Protein AF-A0A2V9PBW9-F1 (afdb_monomer)

Foldseek 3Di:
DDPVQQWDWDQDVVVRDIAIDREDDDPPQEDEDCRVLVVCLVCVVVQVVFDKDKTWYWAAEPPPHTHIYIFIWIKHWPAWAWDDDPNDTFIWTKMWTHTDDDPVCVVPDDADIKIWTFGPPDDTDGAKIWGADHYSPHDIDMDGDDDDDDDDPDDDPDD

pLDDT: mean 87.33, std 7.92, range [57.59, 97.38]

Solvent-accessible surface area (backbone atoms only — not comparable to full-atom values): 9459 Å² total; per-residue (Å²): 106,41,84,88,78,26,40,31,62,49,76,40,76,94,75,73,37,81,40,74,47,77,46,88,70,54,84,97,55,51,33,46,78,74,50,46,60,60,54,45,55,73,43,38,72,51,25,74,70,70,41,72,48,80,45,37,30,60,44,39,36,72,68,97,56,70,37,69,43,76,39,48,28,42,33,38,56,72,48,79,46,75,45,86,54,96,95,40,67,58,44,22,39,33,33,37,39,37,66,62,70,56,80,80,47,57,83,80,49,71,66,71,60,32,38,38,27,29,37,52,70,80,74,70,40,78,33,35,40,37,29,50,84,62,40,53,86,41,70,74,44,76,49,76,52,75,84,67,79,94,73,75,81,88,72,82,80,79,131

Sequence (159 aa):
MDFLTGIATAHIGQDNKDVSKKINIEQGRTFAGFGFSIALSNLRKRLLGGEQVQLKAVGFSPFPTLGPQVVTVTISHGGVQRMRMGGRSPKGDQFIIHPEIPFIAKFFVDVPDTKIWLTNPAPAGFLRWEGPIVLPTDPIVRVDLLSGEKSGPAEAAGS

Secondary structure (DSSP, 8-state):
-BTTTTEEEEEETTTTEEEEEE----TTTEE-TTHHHHHHHHHHHHHHTT--EEEEEEEEESSSSSEEEEEEEEEEEEEEEE--BTTB--EEEEEEEEE---GGGGGT---PPEEEEEESSSS--EEEEEEESSSTTSPEEEEE----SSPPPPPP---

Structure (mmCIF, N/CA/C/O backbone):
data_AF-A0A2V9PBW9-F1
#
_entry.id   AF-A0A2V9PBW9-F1
#
loop_
_atom_site.group_PDB
_atom_site.id
_atom_site.type_symbol
_atom_site.label_atom_id
_atom_site.label_alt_id
_atom_site.label_comp_id
_atom_site.label_asym_id
_atom_site.label_entity_id
_atom_site.label_seq_id
_atom_site.pdbx_PDB_ins_code
_atom_site.Cartn_x
_atom_site.Cartn_y
_atom_site.Cartn_z
_atom_site.occupancy
_atom_site.B_iso_or_equiv
_atom_site.auth_seq_id
_atom_site.auth_comp_id
_atom_site.auth_asym_id
_atom_site.auth_atom_id
_atom_site.pdbx_PDB_model_num
ATOM 1 N N . MET A 1 1 ? 13.545 3.478 -2.434 1.00 85.00 1 MET A N 1
ATOM 2 C CA . MET A 1 1 ? 13.061 4.685 -3.135 1.00 85.00 1 MET A CA 1
ATOM 3 C C . MET A 1 1 ? 13.576 5.893 -2.389 1.00 85.00 1 MET A C 1
ATOM 5 O O . MET A 1 1 ? 13.328 5.988 -1.194 1.00 85.00 1 MET A O 1
ATOM 9 N N . ASP A 1 2 ? 14.271 6.782 -3.081 1.00 87.31 2 ASP A N 1
ATOM 10 C CA . ASP A 1 2 ? 14.653 8.097 -2.582 1.00 87.31 2 ASP A CA 1
ATOM 11 C C . ASP A 1 2 ? 13.700 9.147 -3.173 1.00 87.31 2 ASP A C 1
ATOM 13 O O . ASP A 1 2 ? 13.683 9.384 -4.381 1.00 87.31 2 ASP A O 1
ATOM 17 N N . PHE A 1 3 ? 12.881 9.762 -2.316 1.00 85.44 3 PHE A N 1
ATOM 18 C CA . PHE A 1 3 ? 11.880 10.753 -2.721 1.00 85.44 3 PHE A CA 1
ATOM 19 C C . PHE A 1 3 ? 12.459 12.153 -2.991 1.00 85.44 3 PHE A C 1
ATOM 21 O O . PHE A 1 3 ? 11.773 12.987 -3.585 1.00 85.44 3 PHE A O 1
ATOM 28 N N . LEU A 1 4 ? 13.703 12.424 -2.583 1.00 86.75 4 LEU A N 1
ATOM 29 C CA . LEU A 1 4 ? 14.392 13.680 -2.883 1.00 86.75 4 LEU A CA 1
ATOM 30 C C . LEU A 1 4 ? 14.947 13.648 -4.307 1.00 86.75 4 LEU A C 1
ATOM 32 O O . LEU A 1 4 ? 14.745 14.585 -5.077 1.00 86.75 4 LEU A O 1
ATOM 36 N N . THR A 1 5 ? 15.617 12.553 -4.670 1.00 88.75 5 THR A N 1
ATOM 37 C CA . THR A 1 5 ? 16.251 12.402 -5.991 1.00 88.75 5 THR A CA 1
ATOM 38 C C . THR A 1 5 ? 15.336 11.760 -7.037 1.00 88.75 5 THR A C 1
ATOM 40 O O . THR A 1 5 ? 15.576 11.904 -8.241 1.00 88.75 5 THR A O 1
ATOM 43 N N . GLY A 1 6 ? 14.284 11.061 -6.600 1.00 89.44 6 GLY A N 1
ATOM 44 C CA . GLY A 1 6 ? 13.391 10.280 -7.456 1.00 89.44 6 GLY A CA 1
ATOM 45 C C . GLY A 1 6 ? 13.988 8.944 -7.906 1.00 89.44 6 GLY A C 1
ATOM 46 O O . GLY A 1 6 ? 13.489 8.348 -8.860 1.00 89.44 6 GLY A O 1
ATOM 47 N N . ILE A 1 7 ? 15.075 8.482 -7.281 1.00 92.00 7 ILE A N 1
ATOM 48 C CA . ILE A 1 7 ? 15.750 7.237 -7.657 1.00 92.00 7 ILE A CA 1
ATOM 49 C C . ILE A 1 7 ? 15.106 6.057 -6.924 1.00 92.00 7 ILE A C 1
ATOM 51 O O . ILE A 1 7 ? 15.081 5.981 -5.692 1.00 92.00 7 ILE A O 1
ATOM 55 N N . ALA A 1 8 ? 14.596 5.104 -7.698 1.00 91.00 8 ALA A N 1
ATOM 56 C CA . ALA A 1 8 ? 14.089 3.837 -7.200 1.00 91.00 8 ALA A CA 1
ATOM 57 C C . ALA A 1 8 ? 15.054 2.711 -7.575 1.00 91.00 8 ALA A C 1
ATOM 59 O O . ALA A 1 8 ? 15.403 2.553 -8.745 1.00 91.00 8 ALA A O 1
ATOM 60 N N . THR A 1 9 ? 15.429 1.919 -6.572 1.00 90.12 9 THR A N 1
ATOM 61 C CA . THR A 1 9 ? 16.336 0.779 -6.710 1.00 90.12 9 THR A CA 1
ATOM 62 C C . THR A 1 9 ? 15.690 -0.460 -6.112 1.00 90.12 9 THR A C 1
ATOM 64 O O . THR A 1 9 ? 15.047 -0.358 -5.063 1.00 90.12 9 THR A O 1
ATOM 67 N N . ALA A 1 10 ? 15.868 -1.608 -6.759 1.00 89.12 10 ALA A N 1
ATOM 68 C CA . ALA A 1 10 ? 15.545 -2.914 -6.201 1.00 89.12 10 ALA A CA 1
ATOM 69 C C . ALA A 1 10 ? 16.524 -3.978 -6.698 1.00 89.12 10 ALA A C 1
ATOM 71 O O . ALA A 1 10 ? 17.036 -3.881 -7.813 1.00 89.12 10 ALA A O 1
ATOM 72 N N . HIS A 1 11 ? 16.726 -5.000 -5.870 1.00 87.75 11 HIS A N 1
ATOM 73 C CA . HIS A 1 11 ? 17.398 -6.232 -6.252 1.00 87.75 11 HIS A CA 1
ATOM 74 C C . HIS A 1 11 ? 16.340 -7.279 -6.606 1.00 87.75 11 HIS A C 1
ATOM 76 O O . HIS A 1 11 ? 15.475 -7.594 -5.786 1.00 87.75 11 HIS A O 1
ATOM 82 N N . ILE A 1 12 ? 16.388 -7.798 -7.828 1.00 83.94 12 ILE A N 1
ATOM 83 C CA . ILE A 1 12 ? 15.464 -8.814 -8.327 1.00 83.94 12 ILE A CA 1
ATOM 84 C C . ILE A 1 12 ? 16.117 -10.177 -8.142 1.00 83.94 12 ILE A C 1
ATOM 86 O O . ILE A 1 12 ? 16.987 -10.564 -8.921 1.00 83.94 12 ILE A O 1
ATOM 90 N N . GLY A 1 13 ? 15.693 -10.900 -7.103 1.00 77.00 13 GLY A N 1
ATOM 91 C CA . GLY A 1 13 ? 16.326 -12.159 -6.705 1.00 77.00 13 GLY A CA 1
ATOM 92 C C . GLY A 1 13 ? 16.250 -13.263 -7.764 1.00 77.00 13 GLY A C 1
ATOM 93 O O . GLY A 1 13 ? 17.209 -14.010 -7.915 1.00 77.00 13 GLY A O 1
ATOM 94 N N . GLN A 1 14 ? 15.155 -13.345 -8.533 1.00 74.25 14 GLN A N 1
ATOM 95 C CA . GLN A 1 14 ? 14.995 -14.361 -9.589 1.00 74.25 14 GLN A CA 1
ATOM 96 C C . GLN A 1 14 ? 16.047 -14.235 -10.701 1.00 74.25 14 GLN A C 1
ATOM 98 O O . GLN A 1 14 ? 16.568 -15.246 -11.160 1.00 74.25 14 GLN A O 1
ATOM 103 N N . ASP A 1 15 ? 16.393 -13.001 -11.074 1.00 76.75 15 ASP A N 1
ATOM 104 C CA . ASP A 1 15 ? 17.350 -12.706 -12.147 1.00 76.75 15 ASP A CA 1
ATOM 105 C C . ASP A 1 15 ? 18.745 -12.347 -11.610 1.00 76.75 15 ASP A C 1
ATOM 107 O O . ASP A 1 15 ? 19.647 -12.040 -12.390 1.00 76.75 15 ASP A O 1
ATOM 111 N N . ASN A 1 16 ? 18.911 -12.332 -10.280 1.00 84.25 16 ASN A N 1
ATOM 112 C CA . ASN A 1 16 ? 20.079 -11.804 -9.573 1.00 84.25 16 ASN A CA 1
ATOM 113 C C . ASN A 1 16 ? 20.540 -10.448 -10.143 1.00 84.25 16 ASN A C 1
ATOM 115 O O . ASN A 1 16 ? 21.706 -10.252 -10.497 1.00 84.25 16 ASN A O 1
ATOM 119 N N . LYS A 1 17 ? 19.588 -9.523 -10.306 1.00 85.19 17 LYS A N 1
ATOM 120 C CA . LYS A 1 17 ? 19.790 -8.273 -11.044 1.00 85.19 17 LYS A CA 1
ATOM 121 C C . LYS A 1 17 ? 19.385 -7.062 -10.226 1.00 85.19 17 LYS A C 1
ATOM 123 O O . LYS A 1 17 ? 18.259 -6.980 -9.743 1.00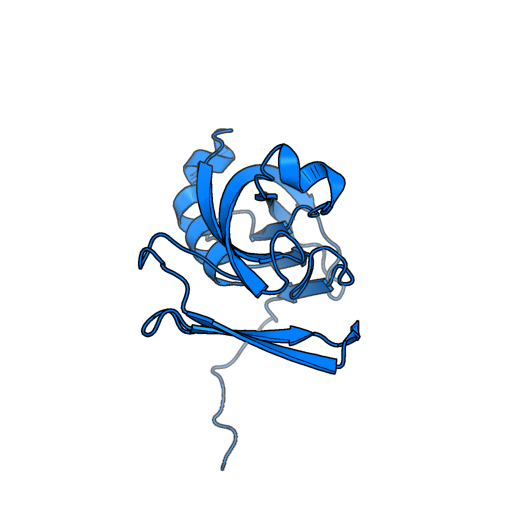 85.19 17 LYS A O 1
ATOM 128 N N . ASP A 1 18 ? 20.257 -6.063 -10.198 1.00 89.38 18 ASP A N 1
ATOM 129 C CA . ASP A 1 18 ? 19.920 -4.748 -9.671 1.00 89.38 18 ASP A CA 1
ATOM 130 C C . ASP A 1 18 ? 19.279 -3.883 -10.754 1.00 89.38 18 ASP A C 1
ATOM 132 O O . ASP A 1 18 ? 19.798 -3.714 -11.862 1.00 89.38 18 ASP A O 1
ATOM 136 N N . VAL A 1 19 ? 18.130 -3.307 -10.422 1.00 89.69 19 VAL A N 1
ATOM 137 C CA . VAL A 1 19 ? 17.455 -2.303 -11.239 1.00 89.69 19 VAL A CA 1
ATOM 138 C C . VAL A 1 19 ? 17.481 -0.980 -10.495 1.00 89.69 19 VAL A C 1
ATOM 140 O O . VAL A 1 19 ? 17.051 -0.896 -9.349 1.00 89.69 19 VAL A O 1
ATOM 143 N N . SER A 1 20 ? 17.978 0.067 -11.150 1.00 91.94 20 SER A N 1
ATOM 144 C CA . SER A 1 20 ? 17.983 1.434 -10.631 1.00 91.94 20 SER A CA 1
ATOM 145 C C . SER A 1 20 ? 17.516 2.380 -11.724 1.00 91.94 20 SER A C 1
ATOM 147 O O . SER A 1 20 ? 18.010 2.330 -12.853 1.00 91.94 20 SER A O 1
ATOM 149 N N . LYS A 1 21 ? 16.524 3.215 -11.419 1.00 92.38 21 LYS A N 1
ATOM 150 C CA . LYS A 1 21 ? 15.967 4.160 -12.388 1.00 92.38 21 LYS A CA 1
ATOM 151 C C . LYS A 1 21 ? 15.419 5.391 -11.684 1.00 92.38 21 LYS A C 1
ATOM 153 O O . LYS A 1 21 ? 14.761 5.300 -10.647 1.00 92.38 21 LYS A O 1
ATOM 158 N N . LYS A 1 22 ? 15.656 6.551 -12.295 1.00 91.94 22 LYS A N 1
ATOM 159 C CA . LYS A 1 22 ? 15.000 7.799 -11.915 1.00 91.94 22 LYS A CA 1
ATOM 160 C C . LYS A 1 22 ? 13.574 7.807 -12.460 1.00 91.94 22 LYS A C 1
ATOM 162 O O . LYS A 1 22 ? 13.368 7.641 -13.663 1.00 91.94 22 LYS A O 1
ATOM 167 N N . ILE A 1 23 ? 12.605 8.009 -11.581 1.00 90.94 23 ILE A N 1
ATOM 168 C CA . ILE A 1 23 ? 11.186 8.114 -11.916 1.00 90.94 23 ILE A CA 1
ATOM 169 C C . ILE A 1 23 ? 10.673 9.506 -11.554 1.00 90.94 23 ILE A C 1
ATOM 171 O O . ILE A 1 23 ? 11.128 10.120 -10.590 1.00 90.94 23 ILE A O 1
ATOM 175 N N . ASN A 1 24 ? 9.738 10.024 -12.350 1.00 89.62 24 ASN A N 1
ATOM 176 C CA . ASN A 1 24 ? 9.105 11.300 -12.049 1.00 89.62 24 ASN A CA 1
ATOM 177 C C . ASN A 1 24 ? 8.056 11.090 -10.956 1.00 89.62 24 ASN A C 1
ATOM 179 O O . ASN A 1 24 ? 7.108 10.337 -11.167 1.00 89.62 24 ASN A O 1
ATOM 183 N N . ILE A 1 25 ? 8.234 11.738 -9.809 1.00 90.81 25 ILE A N 1
ATOM 184 C CA . ILE A 1 25 ? 7.323 11.633 -8.670 1.00 90.81 25 ILE A CA 1
ATOM 185 C C . ILE A 1 25 ? 6.770 13.002 -8.310 1.00 90.81 25 ILE A C 1
ATOM 187 O O . ILE A 1 25 ? 7.475 14.008 -8.344 1.00 90.81 25 ILE A O 1
ATOM 191 N N . GLU A 1 26 ? 5.515 13.023 -7.886 1.00 88.75 26 GLU A N 1
ATOM 192 C CA . GLU A 1 26 ? 4.935 14.188 -7.232 1.00 88.75 26 GLU A CA 1
ATOM 193 C C . GLU A 1 26 ? 5.159 14.062 -5.722 1.00 88.75 26 GLU A C 1
ATOM 195 O O . GLU A 1 26 ? 4.586 13.178 -5.069 1.00 88.75 26 GLU A O 1
ATOM 200 N N . GLN A 1 27 ? 6.011 14.924 -5.163 1.00 83.12 27 GLN A N 1
ATOM 201 C CA . GLN A 1 27 ? 6.292 14.943 -3.727 1.00 83.12 27 GLN A CA 1
ATOM 202 C C . GLN A 1 27 ? 5.008 15.205 -2.926 1.00 83.12 27 GLN A C 1
ATOM 204 O O . GLN A 1 27 ? 4.180 16.037 -3.290 1.00 83.12 27 GLN A O 1
ATOM 209 N N . GLY A 1 28 ? 4.814 14.442 -1.849 1.00 83.50 28 GLY A N 1
ATOM 210 C CA . GLY A 1 28 ? 3.601 14.500 -1.022 1.00 83.50 28 GLY A CA 1
ATOM 211 C C . GLY A 1 28 ? 2.349 13.868 -1.649 1.00 83.50 28 GLY A C 1
ATOM 212 O O . GLY A 1 28 ? 1.317 13.802 -0.986 1.00 83.50 28 GLY A O 1
ATOM 213 N N . ARG A 1 29 ? 2.421 13.387 -2.899 1.00 86.62 29 ARG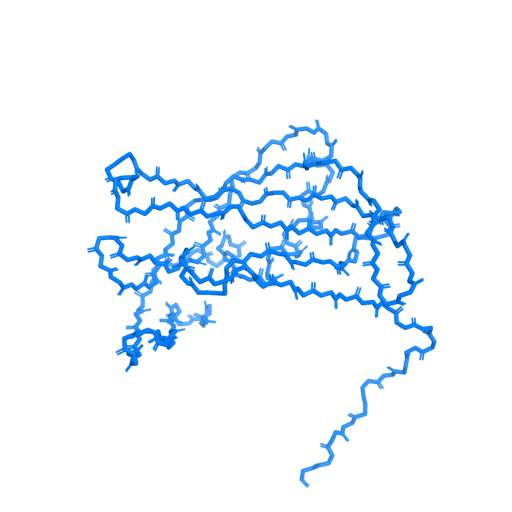 A N 1
ATOM 214 C CA . ARG A 1 29 ? 1.297 12.745 -3.612 1.00 86.62 29 ARG A CA 1
ATOM 215 C C . ARG A 1 29 ? 1.604 11.340 -4.126 1.00 86.62 29 ARG A C 1
ATOM 217 O O . ARG A 1 29 ? 0.683 10.621 -4.509 1.00 86.62 29 ARG A O 1
ATOM 224 N N . THR A 1 30 ? 2.877 10.949 -4.116 1.00 90.50 30 THR A N 1
ATOM 225 C CA . THR A 1 30 ? 3.344 9.613 -4.498 1.00 90.50 30 THR A CA 1
ATOM 226 C C . THR A 1 30 ? 3.808 8.858 -3.259 1.00 90.50 30 THR A C 1
ATOM 228 O O . THR A 1 30 ? 4.632 9.367 -2.501 1.00 90.50 30 THR A O 1
ATOM 231 N N . PHE A 1 31 ? 3.305 7.642 -3.062 1.00 89.69 31 PHE A N 1
ATOM 232 C CA . PHE A 1 31 ? 3.549 6.838 -1.864 1.00 89.69 31 PHE A CA 1
ATOM 233 C C . PHE A 1 31 ? 4.242 5.513 -2.205 1.00 89.69 31 PHE A C 1
ATOM 235 O O . PHE A 1 31 ? 4.146 5.010 -3.322 1.00 89.69 31 PHE A O 1
ATOM 242 N N . ALA A 1 32 ? 4.952 4.932 -1.239 1.00 86.38 32 ALA A N 1
ATOM 243 C CA . ALA A 1 32 ? 5.557 3.607 -1.361 1.00 86.38 32 ALA A CA 1
ATOM 244 C C . ALA A 1 32 ? 5.551 2.900 -0.001 1.00 86.38 32 ALA A C 1
ATOM 246 O O . ALA A 1 32 ? 5.761 3.550 1.028 1.00 86.38 32 ALA A O 1
ATOM 247 N N . GLY A 1 33 ? 5.331 1.580 0.002 1.00 79.88 33 GLY A N 1
ATOM 248 C CA . GLY A 1 33 ? 5.391 0.737 1.202 1.00 79.88 33 GLY A CA 1
ATOM 249 C C . GLY A 1 33 ? 4.625 1.320 2.397 1.00 79.88 33 GLY A C 1
ATOM 250 O O . GLY A 1 33 ? 3.453 1.683 2.285 1.00 79.88 33 GLY A O 1
ATOM 251 N N . PHE A 1 34 ? 5.313 1.470 3.535 1.00 73.81 34 PHE A N 1
ATOM 252 C CA . PHE A 1 34 ? 4.743 2.008 4.778 1.00 73.81 34 PHE A CA 1
ATOM 253 C C . PHE A 1 34 ? 4.173 3.434 4.652 1.00 73.81 34 PHE A C 1
ATOM 255 O O . PHE A 1 34 ? 3.316 3.816 5.450 1.00 73.81 34 PHE A O 1
ATOM 262 N N . GLY A 1 35 ? 4.568 4.222 3.645 1.00 81.69 35 GLY A N 1
ATOM 263 C CA . GLY A 1 35 ? 4.006 5.558 3.408 1.00 81.69 35 GLY A CA 1
ATOM 264 C C . GLY A 1 35 ? 2.484 5.553 3.199 1.00 81.69 35 GLY A C 1
ATOM 265 O O . GLY A 1 35 ? 1.812 6.523 3.553 1.00 81.69 35 GLY A O 1
ATOM 266 N N . PHE A 1 36 ? 1.917 4.439 2.718 1.00 86.00 36 PHE A N 1
ATOM 267 C CA . PHE A 1 36 ? 0.467 4.273 2.611 1.00 86.00 36 PHE A CA 1
ATOM 268 C C . PHE A 1 36 ? -0.239 4.280 3.968 1.00 86.00 36 PHE A C 1
ATOM 270 O O . PHE A 1 36 ? -1.332 4.826 4.063 1.00 86.00 36 PHE A O 1
ATOM 277 N N . SER A 1 37 ? 0.378 3.761 5.033 1.00 83.69 37 SER A N 1
ATOM 278 C CA . SER A 1 37 ? -0.208 3.768 6.384 1.00 83.69 37 SER A CA 1
ATOM 279 C C . SER A 1 37 ? -0.556 5.188 6.839 1.00 83.69 37 SER A C 1
ATOM 281 O O . SER A 1 37 ? -1.615 5.420 7.418 1.00 83.69 37 SER A O 1
ATOM 283 N N . ILE A 1 38 ? 0.317 6.153 6.532 1.00 85.31 38 ILE A N 1
ATOM 284 C CA . ILE A 1 38 ? 0.129 7.565 6.885 1.00 85.31 38 ILE A CA 1
ATOM 285 C C . ILE A 1 38 ? -0.977 8.196 6.033 1.00 85.31 38 ILE A C 1
ATOM 287 O O . ILE A 1 38 ? -1.858 8.872 6.567 1.00 85.31 38 ILE A O 1
ATOM 291 N N . ALA A 1 39 ? -0.978 7.937 4.720 1.00 90.44 39 ALA A N 1
ATOM 292 C CA . ALA A 1 39 ? -2.030 8.415 3.822 1.00 90.44 39 ALA A CA 1
ATOM 293 C C . ALA A 1 39 ? -3.414 7.890 4.242 1.00 90.44 39 ALA A C 1
ATOM 295 O O . ALA A 1 39 ? -4.376 8.654 4.319 1.00 90.44 39 ALA A O 1
ATOM 296 N N . LEU A 1 40 ? -3.500 6.603 4.586 1.00 92.50 40 LEU A N 1
ATOM 297 C CA . LEU A 1 40 ? -4.728 5.956 5.037 1.00 92.50 40 LEU A CA 1
ATOM 298 C C . LEU A 1 40 ? -5.259 6.557 6.338 1.00 92.50 40 LE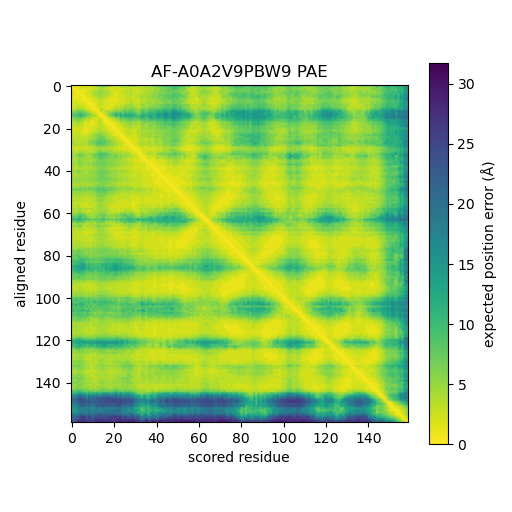U A C 1
ATOM 300 O O . LEU A 1 40 ? -6.461 6.787 6.436 1.00 92.50 40 LEU A O 1
ATOM 304 N N . SER A 1 41 ? -4.398 6.877 7.308 1.00 88.44 41 SER A N 1
ATOM 305 C CA . SER A 1 41 ? -4.819 7.546 8.547 1.00 88.44 41 SER A CA 1
ATOM 306 C C . SER A 1 41 ? -5.533 8.876 8.280 1.00 88.44 41 SER A C 1
ATOM 308 O O . SER A 1 41 ? -6.551 9.155 8.913 1.00 88.44 41 SER A O 1
ATOM 310 N N . ASN A 1 42 ? -5.065 9.652 7.296 1.00 90.38 42 ASN A N 1
ATOM 311 C CA . ASN A 1 42 ? -5.686 10.921 6.900 1.00 90.38 42 ASN A CA 1
ATOM 312 C C . ASN A 1 42 ? -6.957 10.726 6.057 1.00 90.38 42 ASN A C 1
ATOM 314 O O . ASN A 1 42 ? -7.923 11.476 6.196 1.00 90.38 42 ASN A O 1
ATOM 318 N N . LEU A 1 43 ? -6.982 9.709 5.192 1.00 92.81 43 LEU A N 1
ATOM 319 C CA . LEU A 1 43 ? -8.123 9.397 4.325 1.00 92.81 43 LEU A CA 1
ATOM 320 C C . LEU A 1 43 ? -9.214 8.577 5.027 1.00 92.81 43 LEU A C 1
ATOM 322 O O . LEU A 1 43 ? -10.311 8.429 4.489 1.00 92.81 43 LEU A O 1
ATOM 326 N N . ARG A 1 44 ? -8.949 8.078 6.240 1.00 92.69 44 ARG A N 1
ATOM 327 C CA . ARG A 1 44 ? -9.798 7.122 6.962 1.00 92.69 44 ARG A CA 1
ATOM 328 C C . ARG A 1 44 ? -11.261 7.535 7.002 1.00 92.69 44 ARG A C 1
ATOM 330 O O . ARG A 1 44 ? -12.113 6.722 6.683 1.00 92.69 44 ARG A O 1
ATOM 337 N N . LYS A 1 45 ? -11.574 8.788 7.349 1.00 93.75 45 LYS A N 1
ATOM 338 C CA . LYS A 1 45 ? -12.972 9.251 7.445 1.00 93.75 45 LYS A CA 1
ATOM 339 C C . LYS A 1 45 ? -13.735 9.082 6.124 1.00 93.75 45 LYS A C 1
ATOM 341 O O . LYS A 1 45 ? -14.882 8.656 6.145 1.00 93.75 45 LYS A O 1
ATOM 346 N N . ARG A 1 46 ? -13.089 9.402 4.999 1.00 95.12 46 ARG A N 1
ATOM 347 C CA . ARG A 1 46 ? -13.653 9.277 3.646 1.00 95.12 46 ARG A CA 1
ATOM 348 C C . ARG A 1 46 ? -13.835 7.812 3.258 1.00 95.12 46 ARG A C 1
ATOM 350 O O . ARG A 1 46 ? -14.932 7.404 2.897 1.00 95.12 46 ARG A O 1
ATOM 357 N N . LEU A 1 47 ? -12.783 7.014 3.443 1.00 95.88 47 LEU A N 1
ATOM 358 C CA . LEU A 1 47 ? -12.779 5.585 3.117 1.00 95.88 47 LEU A CA 1
ATOM 359 C C . LEU A 1 47 ? -13.812 4.798 3.943 1.00 95.88 47 LEU A C 1
ATOM 361 O O . LEU A 1 47 ? -14.523 3.962 3.399 1.00 95.88 47 LEU A O 1
ATOM 365 N N . LEU A 1 48 ? -13.955 5.104 5.239 1.00 94.50 48 LEU A N 1
ATOM 366 C CA . LEU A 1 48 ? -14.996 4.520 6.098 1.00 94.50 48 LEU A CA 1
ATOM 367 C C . LEU A 1 48 ? -16.414 4.946 5.692 1.00 94.50 48 LEU A C 1
ATOM 369 O O . LEU A 1 48 ? -17.371 4.239 5.988 1.00 94.50 48 LEU A O 1
ATOM 373 N N . GLY A 1 49 ? -16.553 6.092 5.020 1.00 94.38 49 GLY A N 1
ATOM 374 C CA . GLY A 1 49 ? -17.802 6.534 4.402 1.00 94.38 49 GLY A CA 1
ATOM 375 C C . GLY A 1 49 ? -18.130 5.819 3.087 1.00 94.38 49 GLY A C 1
ATOM 376 O O . GLY A 1 49 ? -19.132 6.155 2.464 1.00 94.38 49 GLY A O 1
ATOM 377 N N . GLY A 1 50 ? -17.301 4.860 2.656 1.00 94.19 50 GLY A N 1
ATOM 378 C CA . GLY A 1 50 ? -17.470 4.106 1.412 1.00 94.19 50 GLY A CA 1
ATOM 379 C C . GLY A 1 50 ? -16.839 4.765 0.185 1.00 94.19 50 GLY A C 1
ATOM 380 O O . GLY A 1 50 ? -16.962 4.237 -0.919 1.00 94.19 50 GLY A O 1
ATOM 381 N N . GLU A 1 51 ? -16.157 5.901 0.350 1.00 96.44 51 GLU A N 1
ATOM 382 C CA . GLU A 1 51 ? -15.461 6.548 -0.757 1.00 96.44 51 GLU A CA 1
ATOM 383 C C . GLU A 1 51 ? -14.273 5.698 -1.228 1.00 96.44 51 GLU A C 1
ATOM 385 O O . GLU A 1 51 ? -13.549 5.117 -0.417 1.00 96.44 51 GLU A O 1
ATOM 390 N N . GLN A 1 52 ? -14.045 5.670 -2.541 1.00 96.56 52 GLN A N 1
ATOM 391 C CA . GLN A 1 52 ? -12.817 5.147 -3.129 1.00 96.56 52 GLN A CA 1
ATOM 392 C C . GLN A 1 52 ? -11.908 6.309 -3.520 1.00 96.56 52 GLN A C 1
ATOM 394 O O . GLN A 1 52 ? -12.359 7.280 -4.126 1.00 96.56 52 GLN A O 1
ATOM 399 N N . VAL A 1 53 ? -10.627 6.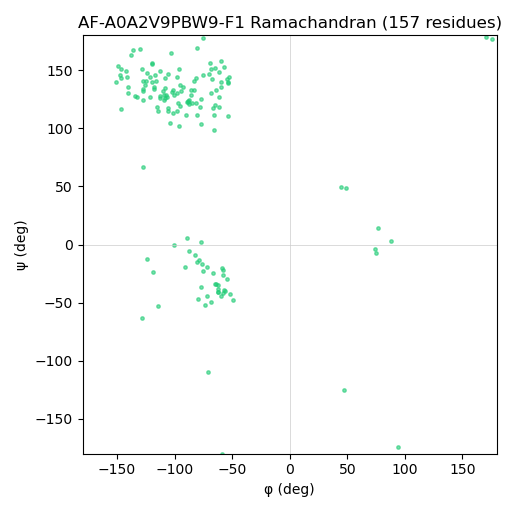222 -3.167 1.00 95.69 53 VAL A N 1
ATOM 400 C CA . VAL A 1 53 ? -9.667 7.310 -3.389 1.00 95.69 53 VAL A CA 1
ATOM 401 C C . VAL A 1 53 ? -8.519 6.821 -4.254 1.00 95.69 53 VAL A C 1
ATOM 403 O O . VAL A 1 53 ? -7.859 5.842 -3.917 1.00 95.69 53 VAL A O 1
ATOM 406 N N . GLN A 1 54 ? -8.243 7.535 -5.342 1.00 95.69 54 GLN A N 1
ATOM 407 C CA . GLN A 1 54 ? -7.081 7.278 -6.186 1.00 95.69 54 GLN A CA 1
ATOM 408 C C . GLN A 1 54 ? -5.843 7.995 -5.649 1.00 95.69 54 GLN A C 1
ATOM 410 O O . GLN A 1 54 ? -5.894 9.189 -5.354 1.00 95.69 54 GLN A O 1
ATOM 415 N N . LEU A 1 55 ? -4.720 7.282 -5.570 1.00 94.06 55 LEU A N 1
ATOM 416 C CA . LEU A 1 55 ? -3.401 7.825 -5.236 1.00 94.06 55 LEU A CA 1
ATOM 417 C C . LEU A 1 55 ? -2.352 7.378 -6.260 1.00 94.06 55 LEU A C 1
ATOM 419 O O . LEU A 1 55 ? -2.581 6.470 -7.061 1.00 94.06 55 LEU A O 1
ATOM 423 N N . LYS A 1 56 ? -1.171 8.002 -6.213 1.00 93.75 56 LYS A N 1
ATOM 424 C CA . LYS A 1 56 ? 0.008 7.540 -6.951 1.00 93.75 56 LYS A CA 1
ATOM 425 C C . LYS A 1 56 ? 0.892 6.679 -6.056 1.00 93.75 56 LYS A C 1
ATOM 427 O O . LYS A 1 56 ? 1.148 7.023 -4.902 1.00 93.75 56 LYS A O 1
ATOM 432 N N . ALA A 1 57 ? 1.381 5.579 -6.609 1.00 91.69 57 ALA A N 1
ATOM 433 C CA . ALA A 1 57 ? 2.251 4.627 -5.939 1.00 91.69 57 ALA A CA 1
ATOM 434 C C . ALA A 1 57 ? 3.546 4.436 -6.726 1.00 91.69 57 ALA A C 1
ATOM 436 O O . ALA A 1 57 ? 3.523 4.455 -7.954 1.00 91.69 57 ALA A O 1
ATOM 437 N N . VAL A 1 58 ? 4.656 4.184 -6.036 1.00 90.06 58 VAL A N 1
ATOM 438 C CA . VAL A 1 58 ? 5.837 3.576 -6.660 1.00 90.06 58 VAL A CA 1
ATOM 439 C C . VAL A 1 58 ? 5.693 2.061 -6.573 1.00 90.06 58 VAL A C 1
ATOM 441 O O . VAL A 1 58 ? 5.561 1.522 -5.476 1.00 90.06 58 VAL A O 1
ATOM 444 N N . GLY A 1 59 ? 5.745 1.385 -7.716 1.00 87.88 59 GLY A N 1
ATOM 445 C CA . GLY A 1 59 ? 5.774 -0.075 -7.811 1.00 87.88 59 GLY A CA 1
ATOM 446 C C . GLY A 1 59 ? 6.811 -0.538 -8.827 1.00 87.88 59 GLY A C 1
ATOM 447 O O . GLY A 1 59 ? 7.316 0.265 -9.613 1.00 87.88 59 GLY A O 1
ATOM 448 N N . PHE A 1 60 ? 7.128 -1.829 -8.823 1.00 86.12 60 PHE A N 1
ATOM 449 C CA . PHE A 1 60 ? 7.948 -2.448 -9.860 1.00 86.12 60 PHE A CA 1
ATOM 450 C C . PHE A 1 60 ? 7.069 -3.331 -10.736 1.00 86.12 60 PHE A C 1
ATOM 452 O O . PHE A 1 60 ? 6.122 -3.951 -10.261 1.00 86.12 60 PHE A O 1
ATOM 459 N N . SER A 1 61 ? 7.359 -3.361 -12.032 1.00 83.12 61 SER A N 1
ATOM 460 C CA . SER A 1 61 ? 6.605 -4.160 -12.997 1.00 83.12 61 SER A CA 1
ATOM 461 C C . SER A 1 61 ? 7.547 -4.774 -14.020 1.00 83.12 61 SER A C 1
ATOM 463 O O . SER A 1 61 ? 8.503 -4.102 -14.413 1.00 83.12 61 SER A O 1
ATOM 465 N N . PRO A 1 62 ? 7.280 -6.008 -14.486 1.00 79.62 62 PRO A N 1
ATOM 466 C CA . PRO A 1 62 ? 8.006 -6.609 -15.601 1.00 79.62 62 PRO A CA 1
ATOM 467 C C . PRO A 1 62 ? 7.655 -5.961 -16.954 1.00 79.62 62 PRO A C 1
ATOM 469 O O . PRO A 1 62 ? 8.426 -6.073 -17.903 1.00 79.62 62 PRO A O 1
ATOM 472 N N . PHE A 1 63 ? 6.522 -5.254 -17.046 1.00 80.56 63 PHE A N 1
ATOM 473 C CA . PHE A 1 63 ? 6.024 -4.621 -18.270 1.00 80.56 63 PHE A CA 1
ATOM 474 C C . PHE A 1 63 ? 5.975 -3.085 -18.148 1.00 80.56 63 PHE A C 1
ATOM 476 O O . PHE A 1 63 ? 5.544 -2.590 -17.102 1.00 80.56 63 PHE A O 1
ATOM 483 N N . PRO A 1 64 ? 6.326 -2.314 -19.201 1.00 74.25 64 PRO A N 1
ATOM 484 C CA . PRO A 1 64 ? 6.901 -2.760 -20.482 1.00 74.25 64 PRO A CA 1
ATOM 485 C C . PRO A 1 64 ? 8.390 -3.126 -20.385 1.00 74.25 64 PRO A C 1
ATOM 487 O O . PRO A 1 64 ? 8.922 -3.800 -21.258 1.00 74.25 64 PRO A O 1
ATOM 490 N N . THR A 1 65 ? 9.062 -2.695 -19.319 1.00 81.00 65 THR A N 1
ATOM 491 C CA . THR A 1 65 ? 10.445 -3.059 -18.993 1.00 81.00 65 THR A CA 1
ATOM 492 C C . THR A 1 65 ? 10.546 -3.274 -17.496 1.00 81.00 65 THR A C 1
ATOM 494 O O . THR A 1 65 ? 10.070 -2.412 -16.753 1.00 81.00 65 THR A O 1
ATOM 497 N N . LEU A 1 66 ? 11.224 -4.344 -17.071 1.00 85.38 66 LEU A N 1
ATOM 498 C CA . LEU A 1 66 ? 11.474 -4.625 -15.660 1.00 85.38 66 LEU A CA 1
ATOM 499 C C . LEU A 1 66 ? 12.128 -3.428 -14.964 1.00 85.38 66 LEU A C 1
ATOM 501 O O . LEU A 1 66 ? 13.284 -3.090 -15.229 1.00 85.38 66 LEU A O 1
ATOM 505 N N . GLY A 1 67 ? 11.383 -2.783 -14.073 1.00 87.56 67 GLY A N 1
ATOM 506 C CA . GLY A 1 67 ? 11.882 -1.634 -13.337 1.00 87.56 67 GLY A CA 1
ATOM 507 C C . GLY A 1 67 ? 10.807 -0.896 -12.547 1.00 87.56 67 GLY A C 1
ATOM 508 O O . GLY A 1 67 ? 9.629 -1.263 -12.582 1.00 87.56 67 GLY A O 1
ATOM 509 N N . PRO A 1 68 ? 11.217 0.153 -11.818 1.00 88.94 68 PRO A N 1
ATOM 510 C CA . PRO A 1 68 ? 10.302 0.962 -11.041 1.00 88.94 68 PRO A CA 1
ATOM 511 C C . PRO A 1 68 ? 9.490 1.885 -11.945 1.00 88.94 68 PRO A C 1
ATOM 513 O O . PRO A 1 68 ? 9.982 2.431 -12.941 1.00 88.94 68 PRO A O 1
ATOM 516 N N . GLN A 1 69 ? 8.248 2.103 -11.544 1.00 88.81 69 GLN A N 1
ATOM 517 C CA . GLN A 1 69 ? 7.299 2.969 -12.218 1.00 88.81 69 GLN A CA 1
ATOM 518 C C . GLN A 1 69 ? 6.336 3.601 -11.218 1.00 88.81 69 GLN A C 1
ATOM 520 O O . GLN A 1 69 ? 6.057 3.049 -10.152 1.00 88.81 69 GLN A O 1
ATOM 525 N N . VAL A 1 70 ? 5.815 4.771 -11.585 1.00 90.62 70 VAL A N 1
ATOM 526 C CA . VAL A 1 70 ? 4.689 5.373 -10.874 1.00 90.62 70 VAL A CA 1
ATOM 527 C C . VAL A 1 70 ? 3.401 4.830 -11.472 1.00 90.62 70 VAL A C 1
ATOM 529 O O . VAL A 1 70 ? 3.176 4.951 -12.675 1.00 90.62 70 VAL A O 1
ATOM 532 N N . VAL A 1 71 ? 2.557 4.249 -10.629 1.00 89.38 71 VAL A N 1
ATOM 533 C CA . VAL A 1 71 ? 1.253 3.696 -11.005 1.00 89.38 71 VAL A CA 1
ATOM 534 C C . VAL A 1 71 ? 0.142 4.406 -10.245 1.0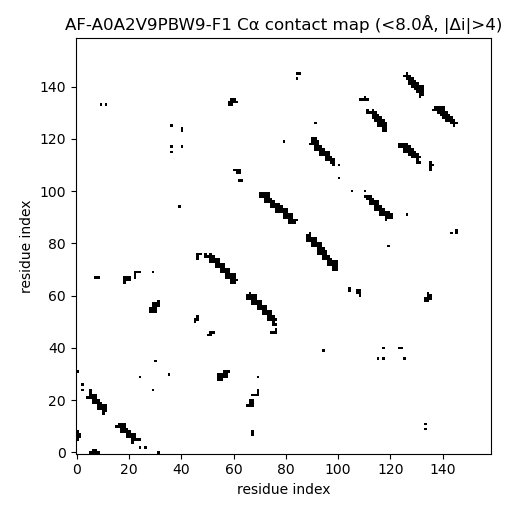0 89.38 71 VAL A C 1
ATOM 536 O O . VAL A 1 71 ? 0.371 4.983 -9.180 1.00 89.38 71 VAL A O 1
ATOM 539 N N . THR A 1 72 ? -1.068 4.387 -10.794 1.00 93.00 72 THR A N 1
ATOM 540 C CA . THR A 1 72 ? -2.257 4.768 -10.029 1.00 93.00 72 THR A CA 1
ATOM 541 C C . THR A 1 72 ? -2.723 3.561 -9.223 1.00 93.00 72 THR A C 1
ATOM 543 O O . THR A 1 72 ? -2.692 2.432 -9.709 1.00 93.00 72 THR A O 1
ATOM 546 N N . VAL A 1 73 ? -3.152 3.801 -7.991 1.00 94.31 73 VAL A N 1
ATOM 547 C CA . VAL A 1 73 ? -3.826 2.810 -7.153 1.00 94.31 73 VAL A CA 1
ATOM 548 C C . VAL A 1 73 ? -5.163 3.374 -6.706 1.00 94.31 73 VAL A C 1
ATOM 550 O O . VAL A 1 73 ? -5.251 4.552 -6.359 1.00 94.31 73 VAL A O 1
ATOM 553 N N . THR A 1 74 ? -6.184 2.529 -6.670 1.00 96.50 74 THR A N 1
ATOM 554 C CA . THR A 1 74 ? -7.465 2.834 -6.040 1.00 96.50 74 THR A CA 1
ATOM 555 C C . THR A 1 74 ? -7.488 2.239 -4.638 1.00 96.50 74 THR A C 1
ATOM 557 O O . THR A 1 74 ? -7.170 1.071 -4.435 1.00 96.50 74 THR A O 1
ATOM 560 N N . ILE A 1 75 ? -7.856 3.052 -3.654 1.00 96.62 75 ILE A N 1
ATOM 561 C CA . ILE A 1 75 ? -7.932 2.663 -2.249 1.00 96.62 75 ILE A CA 1
ATOM 562 C C . ILE A 1 75 ? -9.389 2.577 -1.824 1.00 96.62 75 ILE A C 1
ATOM 564 O O . ILE A 1 75 ? -10.164 3.499 -2.075 1.00 96.62 75 ILE A O 1
ATOM 568 N N . SER A 1 76 ? -9.736 1.504 -1.120 1.00 97.38 76 SER A N 1
ATOM 569 C CA . SER A 1 76 ? -11.070 1.285 -0.558 1.00 97.38 76 SER A CA 1
ATOM 570 C C . SER A 1 76 ? -11.006 0.710 0.860 1.00 97.38 76 SER A C 1
ATOM 572 O O . SER A 1 76 ? -9.969 0.210 1.303 1.00 97.38 76 SER A O 1
ATOM 574 N N . HIS A 1 77 ? -12.117 0.795 1.595 1.00 97.25 77 HIS A N 1
ATOM 575 C CA . HIS A 1 77 ? -12.285 0.117 2.882 1.00 97.25 77 HIS A CA 1
ATOM 576 C C . HIS A 1 77 ? -12.836 -1.297 2.660 1.00 97.25 77 HIS A C 1
ATOM 578 O O . HIS A 1 77 ? -13.899 -1.473 2.075 1.00 97.25 77 HIS A O 1
ATOM 584 N N . GLY A 1 78 ? -12.108 -2.303 3.145 1.00 95.50 78 GLY A N 1
ATOM 585 C CA . GLY A 1 78 ? -12.475 -3.724 3.086 1.00 95.50 78 GLY A CA 1
ATOM 586 C C . GLY A 1 78 ? -13.298 -4.202 4.288 1.00 95.50 78 GLY A C 1
ATOM 587 O O . GLY A 1 78 ? -13.563 -5.395 4.425 1.00 95.50 78 GLY A O 1
ATOM 588 N N . GLY A 1 79 ? -13.687 -3.292 5.183 1.00 95.94 79 GLY A N 1
ATOM 589 C CA . GLY A 1 79 ? -14.449 -3.609 6.383 1.00 95.94 79 GLY A CA 1
ATOM 590 C C . GLY A 1 79 ? -13.587 -3.836 7.624 1.00 95.94 79 GLY A C 1
ATOM 591 O O . GLY A 1 79 ? -12.373 -3.632 7.649 1.00 95.94 79 GLY A O 1
ATOM 592 N N . VAL A 1 80 ? -14.254 -4.240 8.701 1.00 96.25 80 VAL A N 1
ATOM 593 C CA . VAL A 1 80 ? -13.640 -4.415 10.018 1.00 96.25 80 VAL A CA 1
ATOM 594 C C . VAL A 1 80 ? -13.363 -5.887 10.271 1.00 96.25 80 VAL A C 1
ATOM 596 O O . VAL A 1 80 ? -14.265 -6.717 10.182 1.00 96.25 80 VAL A O 1
ATOM 599 N N . GLN A 1 81 ? -12.132 -6.213 10.651 1.00 95.19 81 GLN A N 1
ATOM 600 C CA . GLN A 1 81 ? -11.694 -7.589 10.860 1.00 95.19 81 GLN A CA 1
ATOM 601 C C . GLN A 1 81 ? -11.030 -7.766 12.223 1.00 95.19 81 GLN A C 1
ATOM 603 O O . GLN A 1 81 ? -10.433 -6.845 12.784 1.00 95.19 81 GLN A O 1
ATOM 608 N N . ARG A 1 82 ? -11.130 -8.983 12.762 1.00 93.31 82 ARG A N 1
ATOM 609 C CA . ARG A 1 82 ? -10.296 -9.440 13.877 1.00 93.31 82 ARG A CA 1
ATOM 610 C C . ARG A 1 82 ? -9.211 -10.346 13.327 1.00 93.31 82 ARG A C 1
ATOM 612 O O . ARG A 1 82 ? -9.503 -11.272 12.580 1.00 93.31 82 ARG A O 1
ATOM 619 N N . MET A 1 83 ? -7.973 -10.098 13.726 1.00 90.69 83 MET A N 1
ATOM 620 C CA . MET A 1 83 ? -6.812 -10.850 13.249 1.00 90.69 83 MET A CA 1
ATOM 621 C C . MET A 1 83 ? -6.138 -11.527 14.431 1.00 90.69 83 MET A C 1
ATOM 623 O O . MET A 1 83 ? -6.048 -10.923 15.491 1.00 90.69 83 MET A O 1
ATOM 627 N N . ARG A 1 84 ? -5.665 -12.768 14.283 1.00 89.38 84 ARG A N 1
ATOM 628 C CA . ARG A 1 84 ? -4.818 -13.402 15.305 1.00 89.38 84 ARG A CA 1
ATOM 629 C C . ARG A 1 84 ? -3.368 -12.985 15.090 1.00 89.38 84 ARG A C 1
ATOM 631 O O . ARG A 1 84 ? -2.823 -13.203 14.009 1.00 89.38 84 ARG A O 1
ATOM 638 N N . MET A 1 85 ? -2.769 -12.381 16.110 1.00 87.19 85 MET A N 1
ATOM 639 C CA . MET A 1 85 ? -1.424 -11.808 16.067 1.00 87.19 85 MET A CA 1
ATOM 640 C C . MET A 1 85 ? -0.773 -11.975 17.444 1.00 87.19 85 MET A C 1
ATOM 642 O O . MET A 1 85 ? -1.283 -11.432 18.422 1.00 87.19 85 MET A O 1
ATOM 646 N N . GLY A 1 86 ? 0.324 -12.738 17.539 1.00 78.88 86 GLY A N 1
ATOM 647 C CA . GLY A 1 86 ? 1.099 -12.912 18.782 1.00 78.88 86 GLY A CA 1
ATOM 648 C C . GLY A 1 86 ? 0.248 -13.260 20.009 1.00 78.88 86 GLY A C 1
ATOM 649 O O . GLY A 1 86 ? 0.327 -12.590 21.033 1.00 78.88 86 GLY A O 1
ATOM 650 N N . GLY A 1 87 ? -0.646 -14.245 19.872 1.00 82.31 87 GLY A N 1
ATOM 651 C CA . GLY A 1 87 ? -1.564 -14.676 20.937 1.00 82.31 87 GLY A CA 1
ATOM 652 C C . GLY A 1 87 ? -2.752 -13.741 21.209 1.00 82.31 87 GLY A C 1
ATOM 653 O O . GLY A 1 87 ? -3.660 -14.111 21.947 1.00 82.31 87 GLY A O 1
ATOM 654 N N . ARG A 1 88 ? -2.804 -12.558 20.588 1.00 83.75 88 ARG A N 1
ATOM 655 C CA . ARG A 1 88 ? -3.885 -11.569 20.733 1.00 83.75 88 ARG A CA 1
ATOM 656 C C . ARG A 1 88 ? -4.822 -11.592 19.525 1.00 83.75 88 ARG A C 1
ATOM 658 O O . ARG A 1 88 ? -4.490 -12.136 18.471 1.00 83.75 88 ARG A O 1
ATOM 665 N N . SER A 1 89 ? -5.997 -10.971 19.674 1.00 89.69 89 SER A N 1
ATOM 666 C CA . SER A 1 89 ? -6.967 -10.796 18.582 1.00 89.69 89 SER A CA 1
ATOM 667 C C . SER A 1 89 ? -7.412 -9.335 18.389 1.00 89.69 89 SER A C 1
ATOM 669 O O . SER A 1 89 ? -8.571 -8.995 18.675 1.00 89.69 89 SER A O 1
ATOM 671 N N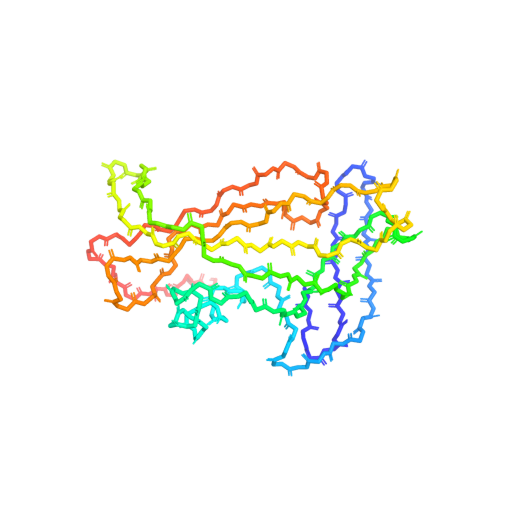 . PRO A 1 90 ? -6.499 -8.434 17.964 1.00 90.00 90 PRO A N 1
ATOM 672 C CA . PRO A 1 90 ? -6.839 -7.038 17.718 1.00 90.00 90 PRO A CA 1
ATOM 673 C C . PRO A 1 90 ? -7.899 -6.887 16.620 1.00 90.00 90 PRO A C 1
ATOM 675 O O . PRO A 1 90 ? -7.977 -7.674 15.672 1.00 90.00 90 PRO A O 1
ATOM 678 N N . LYS A 1 91 ? -8.713 -5.841 16.772 1.00 92.62 91 LYS A N 1
ATOM 679 C CA . LYS A 1 91 ? -9.702 -5.390 15.793 1.00 92.62 91 LYS A CA 1
ATOM 680 C C . LYS A 1 91 ? -9.071 -4.293 14.932 1.00 92.62 91 LYS A C 1
ATOM 682 O O . LYS A 1 91 ? -8.480 -3.358 15.472 1.00 92.62 91 LYS A O 1
ATOM 687 N N . GLY A 1 92 ? -9.210 -4.395 13.615 1.00 94.12 92 GLY A N 1
ATOM 688 C CA . GLY A 1 92 ? -8.659 -3.424 12.676 1.00 94.12 92 GLY A CA 1
ATOM 689 C C . GLY A 1 92 ? -9.579 -3.152 11.494 1.00 94.12 92 GLY A C 1
ATOM 690 O O . GLY A 1 92 ? -10.336 -4.026 11.075 1.00 94.12 92 GLY A O 1
ATOM 691 N N . ASP A 1 93 ? -9.503 -1.933 10.972 1.00 95.94 93 ASP A N 1
ATOM 692 C CA . ASP A 1 93 ? -10.087 -1.559 9.686 1.00 95.94 93 ASP A CA 1
ATOM 693 C C . ASP A 1 93 ? -9.149 -1.994 8.568 1.00 95.94 93 ASP A C 1
ATOM 695 O O . ASP A 1 93 ? -7.992 -1.575 8.555 1.00 95.94 93 ASP A O 1
ATOM 699 N N . GLN A 1 94 ? -9.645 -2.822 7.651 1.00 96.88 94 GLN A N 1
ATOM 700 C CA . GLN A 1 94 ? -8.916 -3.224 6.458 1.00 96.88 94 GLN A CA 1
ATOM 701 C C . GLN A 1 94 ? -9.063 -2.156 5.377 1.00 96.88 94 GLN A C 1
ATOM 703 O O . GLN A 1 94 ? -10.168 -1.728 5.053 1.00 96.88 94 GLN A O 1
ATOM 708 N N . PHE A 1 95 ? -7.953 -1.792 4.759 1.00 97.06 95 PHE A N 1
ATOM 709 C CA . PHE A 1 95 ? -7.896 -0.989 3.551 1.00 97.06 95 PHE A CA 1
ATOM 710 C C . PHE A 1 95 ? -7.243 -1.804 2.446 1.00 97.06 95 PHE A C 1
ATOM 712 O O . PHE A 1 95 ? -6.237 -2.478 2.676 1.00 97.06 95 PHE A O 1
ATOM 719 N N . ILE A 1 96 ? -7.836 -1.746 1.261 1.00 97.00 96 ILE A N 1
ATOM 720 C CA . ILE A 1 96 ? -7.388 -2.465 0.074 1.00 97.00 96 ILE A CA 1
ATOM 721 C C . ILE A 1 96 ? -6.822 -1.428 -0.886 1.00 97.00 96 ILE A C 1
ATOM 723 O O . ILE A 1 96 ? -7.501 -0.459 -1.223 1.00 97.00 96 ILE A O 1
ATOM 727 N N . ILE A 1 97 ? -5.573 -1.622 -1.289 1.00 95.62 97 ILE A N 1
ATOM 728 C CA . ILE A 1 97 ? -4.871 -0.829 -2.290 1.00 95.62 97 ILE A CA 1
ATOM 729 C C . ILE A 1 97 ? -4.841 -1.676 -3.557 1.00 95.62 97 ILE A C 1
ATOM 731 O O . ILE A 1 97 ? -4.079 -2.640 -3.645 1.00 95.62 97 ILE A O 1
ATOM 735 N N . HIS A 1 98 ? -5.689 -1.306 -4.508 1.00 94.94 98 HIS A N 1
ATOM 736 C CA . HIS A 1 98 ? -5.860 -1.978 -5.784 1.00 94.94 98 HIS A CA 1
ATOM 737 C C . HIS A 1 98 ? -5.046 -1.263 -6.873 1.00 94.94 98 HIS A C 1
ATOM 739 O O . HIS A 1 98 ? -5.339 -0.103 -7.185 1.00 94.94 98 HIS A O 1
ATOM 745 N N . PRO A 1 99 ? -4.017 -1.896 -7.455 1.00 92.12 99 PRO A N 1
ATOM 746 C CA . PRO A 1 99 ? -3.250 -1.317 -8.553 1.00 92.12 99 PRO A CA 1
ATOM 747 C C . PRO A 1 99 ? -4.077 -1.205 -9.830 1.00 92.12 99 PRO A C 1
ATOM 749 O O . PRO A 1 99 ? -4.676 -2.171 -10.291 1.00 92.12 99 PRO A O 1
ATOM 752 N N . GLU A 1 100 ? -4.070 -0.029 -10.453 1.00 91.44 100 GLU A N 1
ATOM 753 C CA . GLU A 1 100 ? -4.700 0.143 -11.758 1.00 91.44 100 GLU A CA 1
ATOM 754 C C . GLU A 1 100 ? -3.762 -0.357 -12.854 1.00 91.44 100 GLU A C 1
ATOM 756 O O . GLU A 1 100 ? -2.715 0.236 -13.126 1.00 91.44 100 GLU A O 1
ATOM 761 N N . ILE A 1 101 ? -4.148 -1.458 -13.500 1.00 84.81 101 ILE A N 1
ATOM 762 C CA . ILE A 1 101 ? -3.373 -2.065 -14.583 1.00 84.81 101 ILE A CA 1
ATOM 763 C C . ILE A 1 101 ? -3.907 -1.559 -15.932 1.00 84.81 101 ILE A C 1
ATOM 765 O O . ILE A 1 101 ? -5.075 -1.816 -16.261 1.00 84.81 101 ILE A O 1
ATOM 769 N N . PRO A 1 102 ? -3.077 -0.880 -16.752 1.00 82.69 102 PRO A N 1
ATOM 770 C CA . PRO A 1 102 ? -3.449 -0.511 -18.114 1.00 82.69 102 PRO A CA 1
ATOM 771 C C . PRO A 1 102 ? -3.888 -1.739 -18.916 1.00 82.69 102 PRO A C 1
ATOM 773 O O . PRO A 1 102 ? -3.288 -2.803 -18.793 1.00 82.69 102 PRO A O 1
ATOM 776 N N . PHE A 1 103 ? -4.894 -1.595 -19.783 1.00 82.00 103 PHE A N 1
ATOM 777 C CA . PHE A 1 103 ? -5.501 -2.727 -20.501 1.00 82.00 103 PHE A CA 1
ATOM 778 C C . PHE A 1 103 ? -4.481 -3.625 -21.225 1.00 82.00 103 PHE A C 1
ATOM 780 O O . PHE A 1 103 ? -4.552 -4.842 -21.110 1.00 82.00 103 PHE A O 1
ATOM 787 N N . ILE A 1 104 ? -3.492 -3.028 -21.898 1.00 80.38 104 ILE A N 1
ATOM 788 C CA . ILE A 1 104 ? -2.436 -3.760 -22.620 1.00 80.38 104 ILE A CA 1
ATOM 789 C C . ILE A 1 104 ? -1.549 -4.568 -21.659 1.00 80.38 104 ILE A C 1
ATOM 791 O O . ILE A 1 104 ? -1.102 -5.657 -22.001 1.00 80.38 104 ILE A O 1
ATOM 795 N N . ALA A 1 105 ? -1.313 -4.061 -20.448 1.00 82.44 105 ALA A N 1
ATOM 796 C CA . ALA A 1 105 ? -0.439 -4.706 -19.475 1.00 82.44 105 ALA A CA 1
ATOM 797 C C . ALA A 1 105 ? -1.095 -5.930 -18.811 1.00 82.44 105 ALA A C 1
ATOM 799 O O . ALA A 1 105 ? -0.377 -6.828 -18.386 1.00 82.44 105 ALA A O 1
ATOM 800 N N . LYS A 1 106 ? -2.436 -6.023 -18.785 1.00 80.88 106 LYS A N 1
ATOM 801 C CA . LYS A 1 106 ? -3.176 -7.143 -18.162 1.00 80.88 106 LYS A CA 1
ATOM 802 C C . LYS A 1 106 ? -2.834 -8.522 -18.739 1.00 80.88 106 LYS A C 1
ATOM 804 O O . LYS A 1 106 ? -3.051 -9.526 -18.076 1.00 80.88 106 LYS A O 1
ATOM 809 N N . PHE A 1 107 ? -2.305 -8.581 -19.962 1.00 81.69 107 PHE A N 1
ATOM 810 C CA . PHE A 1 107 ? -1.856 -9.830 -20.589 1.00 81.69 107 PHE A CA 1
ATOM 811 C C . PHE A 1 107 ? -0.467 -10.288 -20.123 1.00 81.69 107 PHE A C 1
ATOM 813 O O . PHE A 1 107 ? -0.089 -11.429 -20.368 1.00 81.69 107 PHE A O 1
ATOM 820 N N . PHE A 1 108 ? 0.295 -9.403 -19.478 1.00 81.44 108 PHE A N 1
ATOM 821 C CA . PHE A 1 108 ? 1.693 -9.628 -19.100 1.00 81.44 108 PHE A CA 1
ATOM 822 C C . PHE A 1 108 ? 1.922 -9.569 -17.593 1.00 81.44 108 PHE A C 1
ATOM 824 O O . PHE A 1 108 ? 2.911 -10.109 -17.104 1.00 81.44 108 PHE A O 1
ATOM 831 N N . VAL A 1 109 ? 1.044 -8.883 -16.860 1.00 82.56 109 VAL A N 1
ATOM 832 C CA . VAL A 1 109 ? 1.159 -8.720 -15.417 1.00 82.56 109 VAL A CA 1
ATOM 833 C C . VAL A 1 109 ? -0.211 -8.821 -14.760 1.00 82.56 109 VAL A C 1
ATOM 835 O O . VAL A 1 109 ? -1.160 -8.147 -15.160 1.00 82.56 109 VAL A O 1
ATOM 838 N N . ASP A 1 110 ? -0.275 -9.649 -13.725 1.00 85.69 110 ASP A N 1
ATOM 839 C CA . ASP A 1 110 ? -1.335 -9.630 -12.728 1.00 85.69 110 ASP A CA 1
ATOM 840 C C . ASP A 1 110 ? -0.735 -9.085 -11.433 1.00 85.69 110 ASP A C 1
ATOM 842 O O . ASP A 1 110 ? 0.325 -9.547 -11.004 1.00 85.69 110 ASP A O 1
ATOM 846 N N . VAL A 1 111 ? -1.353 -8.049 -10.862 1.00 87.50 111 VAL A N 1
ATOM 847 C CA . VAL A 1 111 ? -0.835 -7.385 -9.662 1.00 87.50 111 VAL A CA 1
ATOM 848 C C . VAL A 1 111 ? -1.800 -7.615 -8.511 1.00 87.50 111 VAL A C 1
ATOM 850 O O . VAL A 1 111 ? -2.920 -7.104 -8.562 1.00 87.50 111 VAL A O 1
ATOM 853 N N . PRO A 1 112 ? -1.385 -8.347 -7.463 1.00 91.50 112 PRO A N 1
ATOM 854 C CA . PRO A 1 112 ? -2.254 -8.605 -6.331 1.00 91.50 112 PRO A CA 1
ATOM 855 C C . PRO A 1 112 ? -2.525 -7.319 -5.548 1.00 91.50 112 PRO A C 1
ATOM 857 O O . PRO A 1 112 ? -1.682 -6.421 -5.451 1.00 91.50 112 PRO A O 1
ATOM 860 N N . ASP A 1 113 ? -3.695 -7.272 -4.918 1.00 94.38 113 ASP A N 1
ATOM 861 C CA . ASP A 1 113 ? -4.024 -6.219 -3.967 1.00 94.38 113 ASP A CA 1
ATOM 862 C C . ASP A 1 113 ? -3.037 -6.202 -2.800 1.00 94.38 113 ASP A C 1
ATOM 864 O O . ASP A 1 113 ? -2.699 -7.237 -2.219 1.00 94.38 113 ASP A O 1
ATOM 868 N N . THR A 1 114 ? -2.660 -4.996 -2.382 1.00 94.19 114 THR A N 1
ATOM 869 C CA . THR A 1 114 ? -2.004 -4.784 -1.091 1.00 94.19 114 THR A CA 1
ATOM 870 C C . THR A 1 114 ? -3.056 -4.457 -0.038 1.00 94.19 114 THR A C 1
ATOM 872 O O . THR A 1 114 ? -3.945 -3.639 -0.265 1.00 94.19 114 THR A O 1
ATOM 875 N N . LYS A 1 115 ? -2.958 -5.069 1.140 1.00 95.81 115 LYS A N 1
ATOM 876 C CA . LYS A 1 115 ? -3.904 -4.879 2.243 1.00 95.81 115 LYS A CA 1
ATOM 877 C C . LYS A 1 115 ? -3.197 -4.279 3.446 1.00 95.81 115 LYS A C 1
ATOM 879 O O . LYS A 1 115 ? -2.127 -4.734 3.842 1.00 95.81 115 LYS A O 1
ATOM 884 N N . ILE A 1 116 ? -3.810 -3.267 4.048 1.00 95.62 116 ILE A N 1
ATOM 885 C CA . ILE A 1 116 ? -3.307 -2.616 5.258 1.00 95.62 116 ILE A CA 1
ATOM 886 C C . ILE A 1 116 ? -4.411 -2.591 6.297 1.00 95.62 116 ILE A C 1
ATOM 888 O O . ILE A 1 116 ? -5.533 -2.196 6.001 1.00 95.62 116 ILE A O 1
ATOM 892 N N . TRP A 1 117 ? -4.086 -2.960 7.529 1.00 94.81 117 TRP A N 1
ATOM 893 C CA . TRP A 1 117 ? -4.989 -2.834 8.658 1.00 94.81 117 TRP A CA 1
ATOM 894 C C . TRP A 1 117 ? -4.506 -1.748 9.602 1.00 94.81 117 TRP A C 1
ATOM 896 O O . TRP A 1 117 ? -3.339 -1.738 10.006 1.00 94.81 117 TRP A O 1
ATOM 906 N N . LEU A 1 118 ? -5.430 -0.873 9.993 1.00 94.06 118 LEU A N 1
ATOM 907 C CA . LEU A 1 118 ? -5.218 0.131 11.033 1.00 94.06 118 LEU A CA 1
ATOM 908 C C . LEU A 1 118 ? -6.083 -0.189 12.258 1.00 94.06 118 LEU A C 1
ATOM 910 O O . LEU A 1 118 ? -7.170 -0.750 12.123 1.00 94.06 118 LEU A O 1
ATOM 914 N N . THR A 1 119 ? -5.628 0.171 13.458 1.00 92.00 119 THR A N 1
ATOM 915 C CA . THR A 1 119 ? -6.354 -0.057 14.720 1.00 92.00 119 THR A CA 1
ATOM 916 C C . THR A 1 119 ? -7.778 0.500 14.692 1.00 92.00 119 THR A C 1
ATOM 918 O O . THR A 1 119 ? -8.033 1.606 14.201 1.00 92.00 119 THR A O 1
ATOM 921 N N . ASN A 1 120 ? -8.716 -0.263 15.258 1.00 88.19 120 ASN A N 1
ATOM 922 C CA . ASN A 1 120 ? -10.098 0.146 15.495 1.00 88.19 120 ASN A CA 1
ATOM 923 C C . ASN A 1 120 ? -10.465 -0.100 16.976 1.00 88.19 120 ASN A C 1
ATOM 925 O O . ASN A 1 120 ? -10.353 -1.246 17.427 1.00 88.19 120 ASN A O 1
ATOM 929 N N . PRO A 1 121 ? -10.929 0.921 17.728 1.00 84.06 121 PRO A N 1
ATOM 930 C CA . PRO A 1 121 ? -11.244 2.291 17.293 1.00 84.06 121 PRO A CA 1
ATOM 931 C C . PRO A 1 121 ? -9.994 3.166 17.053 1.00 84.06 121 PRO A C 1
ATOM 933 O O . PRO A 1 121 ? -8.866 2.711 17.221 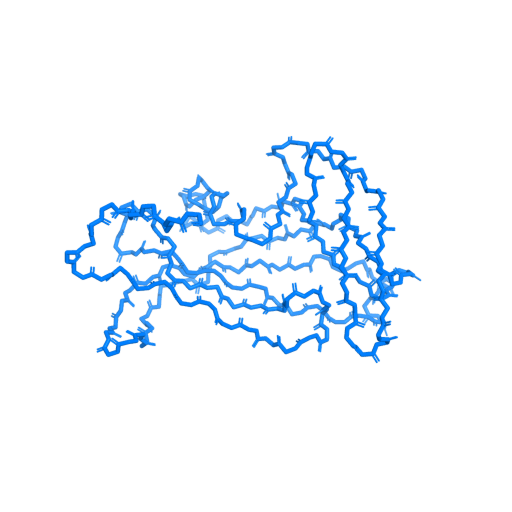1.00 84.06 121 PRO A O 1
ATOM 936 N N . ALA A 1 122 ? -10.203 4.409 16.608 1.00 76.81 122 ALA A N 1
ATOM 937 C CA . ALA A 1 122 ? -9.148 5.419 16.477 1.00 76.81 122 ALA A CA 1
ATOM 938 C C . ALA A 1 122 ? -8.472 5.722 17.842 1.00 76.81 122 ALA A C 1
ATOM 940 O O . ALA A 1 122 ? -9.108 5.501 18.875 1.00 76.81 122 ALA A O 1
ATOM 941 N N . PRO A 1 123 ? -7.228 6.248 17.886 1.00 80.00 123 PRO A N 1
ATOM 942 C CA . PRO A 1 123 ? -6.402 6.743 16.776 1.00 80.00 123 PRO A CA 1
ATOM 943 C C . PRO A 1 123 ? -5.911 5.632 15.844 1.00 80.00 123 PRO A C 1
ATOM 945 O O . PRO A 1 123 ? -5.857 4.467 16.225 1.00 80.00 123 PRO A O 1
ATOM 948 N N . ALA A 1 124 ? -5.604 5.987 14.595 1.00 82.62 124 ALA A N 1
ATOM 949 C CA . ALA A 1 124 ? -5.135 5.047 13.584 1.00 82.62 124 ALA A CA 1
ATOM 950 C C . ALA A 1 124 ? -3.654 4.696 13.806 1.00 82.62 124 ALA A C 1
ATOM 952 O O . ALA A 1 124 ? -2.766 5.484 13.493 1.00 82.62 124 ALA A O 1
ATOM 953 N N . GLY A 1 125 ? -3.402 3.512 14.351 1.00 88.88 125 GLY A N 1
ATOM 954 C CA . GLY A 1 125 ? -2.092 2.879 14.434 1.00 88.88 125 GLY A CA 1
ATOM 955 C C . GLY A 1 125 ? -1.985 1.745 13.423 1.00 88.88 125 GLY A C 1
ATOM 956 O O . GLY A 1 125 ? -2.972 1.072 13.129 1.00 88.88 125 GLY A O 1
ATOM 957 N N . PHE A 1 126 ? -0.790 1.529 12.883 1.00 91.38 126 PHE A N 1
ATOM 958 C CA . PHE A 1 126 ? -0.517 0.401 12.000 1.00 91.38 126 PHE A CA 1
ATOM 959 C C . PHE A 1 126 ? -0.682 -0.931 12.753 1.00 91.38 126 PHE A C 1
ATOM 961 O O . PHE A 1 126 ? -0.170 -1.075 13.861 1.00 91.38 126 PHE A O 1
ATOM 968 N N . LEU A 1 127 ? -1.391 -1.895 12.158 1.00 91.62 127 LEU A N 1
ATOM 969 C CA . LEU A 1 127 ? -1.520 -3.257 12.691 1.00 91.62 127 LEU A CA 1
ATOM 970 C C . LEU A 1 127 ? -0.874 -4.288 11.778 1.00 91.62 127 LEU A C 1
ATOM 972 O O . LEU A 1 127 ? -0.083 -5.107 12.236 1.00 91.62 127 LEU A O 1
ATOM 976 N N . ARG A 1 128 ? -1.242 -4.284 10.499 1.00 93.25 128 ARG A N 1
ATOM 977 C CA . ARG A 1 128 ? -0.803 -5.308 9.556 1.00 93.25 128 ARG A CA 1
ATOM 978 C C . ARG A 1 128 ? -0.654 -4.735 8.162 1.00 93.25 128 ARG A C 1
ATOM 980 O O . ARG A 1 128 ? -1.449 -3.894 7.750 1.00 93.25 128 ARG A O 1
ATOM 987 N N . TRP A 1 129 ? 0.323 -5.248 7.433 1.00 93.88 129 TRP A N 1
ATOM 988 C CA . TRP A 1 129 ? 0.467 -5.087 5.994 1.00 93.88 129 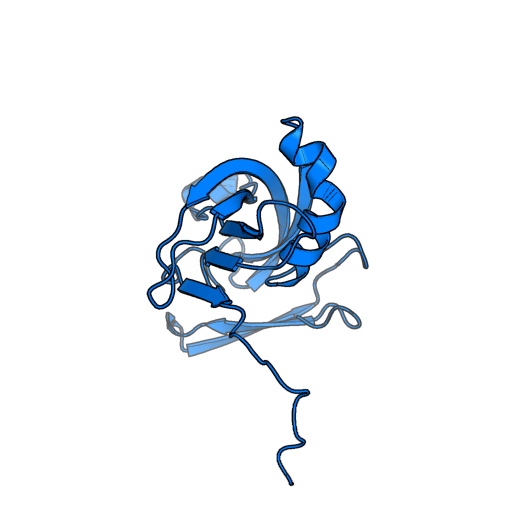TRP A CA 1
ATOM 989 C C . TRP A 1 129 ? 0.584 -6.469 5.354 1.00 93.88 129 TRP A C 1
ATOM 991 O O . TRP A 1 129 ? 1.293 -7.325 5.884 1.00 93.88 129 TRP A O 1
ATOM 1001 N N . GLU A 1 130 ? -0.104 -6.680 4.237 1.00 94.12 130 GLU A N 1
ATOM 1002 C CA . GLU A 1 130 ? 0.029 -7.863 3.388 1.00 94.12 130 GLU A CA 1
ATOM 1003 C C . GLU A 1 130 ? 0.152 -7.432 1.926 1.00 94.12 130 GLU A C 1
ATOM 1005 O O . GLU A 1 130 ? -0.698 -6.694 1.427 1.00 94.12 130 GLU A O 1
ATOM 1010 N N . GLY A 1 131 ? 1.186 -7.900 1.233 1.00 92.25 131 GLY A N 1
ATOM 1011 C CA . GLY A 1 131 ? 1.399 -7.602 -0.181 1.00 92.25 131 GLY A CA 1
ATOM 1012 C C . GLY A 1 131 ? 2.712 -8.175 -0.724 1.00 92.25 131 GLY A C 1
ATOM 1013 O O . GLY A 1 131 ? 3.488 -8.765 0.034 1.00 92.25 131 GLY A O 1
ATOM 1014 N N . PRO A 1 132 ? 2.971 -8.017 -2.031 1.00 89.31 132 PRO A N 1
ATOM 1015 C CA . PRO A 1 132 ? 4.263 -8.347 -2.627 1.00 89.31 132 PRO A CA 1
ATOM 1016 C C . PRO A 1 132 ? 5.345 -7.350 -2.186 1.00 89.31 132 PRO A C 1
ATOM 1018 O O . PRO A 1 132 ? 5.061 -6.165 -2.001 1.00 89.31 132 PRO A O 1
ATOM 1021 N N . ILE A 1 133 ? 6.594 -7.807 -2.031 1.00 83.88 133 ILE A N 1
ATOM 1022 C CA . ILE A 1 133 ? 7.695 -6.938 -1.570 1.00 83.88 133 ILE A CA 1
ATOM 1023 C C . ILE A 1 133 ? 8.143 -5.976 -2.675 1.00 83.88 133 ILE A C 1
ATOM 1025 O O . ILE A 1 133 ? 8.244 -4.771 -2.431 1.00 83.88 133 ILE A O 1
ATOM 1029 N N . VAL A 1 134 ? 8.448 -6.495 -3.869 1.00 85.06 134 VAL A N 1
ATOM 1030 C CA . VAL A 1 134 ? 8.963 -5.701 -4.992 1.00 85.06 134 VAL A CA 1
ATOM 1031 C C . VAL A 1 134 ? 8.133 -5.952 -6.244 1.00 85.06 134 VAL A C 1
ATOM 1033 O O . VAL A 1 134 ? 7.510 -5.021 -6.756 1.00 85.06 134 VAL A O 1
ATOM 1036 N N . LEU A 1 135 ? 8.129 -7.189 -6.741 1.00 87.81 135 LEU A N 1
ATOM 1037 C CA . LEU A 1 135 ? 7.449 -7.577 -7.971 1.00 87.81 135 LEU A CA 1
ATOM 1038 C C . LEU A 1 135 ? 6.066 -8.171 -7.701 1.00 87.81 135 LEU A C 1
ATOM 1040 O O . LEU A 1 135 ? 5.873 -8.835 -6.689 1.00 87.81 135 LEU A O 1
ATOM 1044 N N . PRO A 1 136 ? 5.118 -8.033 -8.642 1.00 87.50 136 PRO A N 1
ATOM 1045 C CA . PRO A 1 136 ? 3.792 -8.645 -8.537 1.00 87.50 136 PRO A CA 1
ATOM 1046 C C . PRO A 1 136 ? 3.809 -10.162 -8.305 1.00 87.50 136 PRO A C 1
ATOM 1048 O O . PRO A 1 136 ? 2.904 -10.703 -7.680 1.00 87.50 136 PRO A O 1
ATOM 1051 N N . THR A 1 137 ? 4.850 -10.833 -8.800 1.00 87.06 137 THR A N 1
ATOM 1052 C CA . THR A 1 137 ? 5.072 -12.280 -8.686 1.00 87.06 137 THR A CA 1
ATOM 1053 C C . THR A 1 137 ? 5.810 -12.691 -7.414 1.00 87.06 137 THR A C 1
ATOM 1055 O O . THR A 1 137 ? 5.998 -13.888 -7.189 1.00 87.06 137 THR A O 1
ATOM 1058 N N . ASP A 1 138 ? 6.267 -11.737 -6.602 1.00 87.44 138 ASP A N 1
ATOM 1059 C CA . ASP A 1 138 ? 6.910 -12.057 -5.333 1.00 87.44 138 ASP A CA 1
ATOM 1060 C C . ASP A 1 138 ? 5.906 -12.720 -4.379 1.00 87.44 138 ASP A C 1
ATOM 1062 O O . ASP A 1 138 ? 4.705 -12.431 -4.428 1.00 87.44 138 ASP A O 1
ATOM 1066 N N . PRO A 1 139 ? 6.380 -13.571 -3.451 1.00 89.94 139 PRO A N 1
ATOM 1067 C CA . PRO A 1 139 ? 5.536 -14.079 -2.384 1.00 89.94 139 PRO A CA 1
ATOM 1068 C C . PRO A 1 139 ? 4.861 -12.939 -1.619 1.00 89.94 139 PRO A C 1
ATOM 1070 O O . PRO A 1 139 ? 5.490 -11.929 -1.291 1.00 89.94 139 PRO A O 1
ATOM 1073 N N . ILE A 1 140 ? 3.588 -13.133 -1.274 1.00 92.00 140 ILE A N 1
ATOM 1074 C CA . ILE A 1 140 ? 2.887 -12.213 -0.381 1.00 92.00 140 ILE A CA 1
ATOM 1075 C C . ILE A 1 140 ? 3.525 -12.306 1.001 1.00 92.00 140 ILE A C 1
ATOM 1077 O O . ILE A 1 140 ? 3.486 -13.349 1.658 1.00 92.00 140 ILE A O 1
ATOM 1081 N N . VAL A 1 141 ? 4.094 -11.194 1.449 1.00 92.06 141 VAL A N 1
ATOM 1082 C CA . VAL A 1 141 ? 4.673 -11.063 2.780 1.00 92.06 141 VAL A CA 1
ATOM 1083 C C . VAL A 1 141 ? 3.677 -10.393 3.703 1.00 92.06 141 VAL A C 1
ATOM 1085 O O . VAL A 1 141 ? 2.930 -9.500 3.309 1.00 92.06 141 VAL A O 1
ATOM 1088 N N . ARG A 1 142 ? 3.686 -10.836 4.959 1.00 92.50 142 ARG A N 1
ATOM 1089 C CA . ARG A 1 142 ? 2.898 -10.258 6.040 1.00 92.50 142 ARG A CA 1
ATOM 1090 C C . ARG A 1 142 ? 3.815 -9.602 7.057 1.00 92.50 142 ARG A C 1
ATOM 1092 O O . ARG A 1 142 ? 4.708 -10.254 7.593 1.00 92.50 142 ARG A O 1
ATOM 1099 N N . VAL A 1 143 ? 3.535 -8.345 7.370 1.00 90.56 143 VAL A N 1
ATOM 1100 C CA . VAL A 1 143 ? 4.195 -7.604 8.447 1.00 90.56 143 VAL A CA 1
ATOM 1101 C C . VAL A 1 143 ? 3.157 -7.280 9.507 1.00 90.56 143 VAL A C 1
ATOM 1103 O O . VAL A 1 143 ? 2.192 -6.573 9.229 1.00 90.56 143 VAL A O 1
ATOM 1106 N N . ASP A 1 144 ? 3.370 -7.794 10.714 1.00 90.88 144 ASP A N 1
ATOM 1107 C CA . ASP A 1 144 ? 2.512 -7.568 11.874 1.00 90.88 144 ASP A CA 1
ATOM 1108 C C . ASP A 1 144 ? 3.209 -6.624 12.853 1.00 90.88 144 ASP A C 1
ATOM 1110 O O . ASP A 1 144 ? 4.326 -6.898 13.288 1.00 90.88 144 ASP A O 1
ATOM 1114 N N . LEU A 1 145 ? 2.532 -5.545 13.246 1.00 86.56 145 LEU A N 1
ATOM 1115 C CA . LEU A 1 145 ? 2.927 -4.734 14.390 1.00 86.56 145 LEU A CA 1
ATOM 1116 C C . LEU A 1 145 ? 1.981 -5.017 15.549 1.00 86.56 145 LEU A C 1
ATOM 1118 O O . LEU A 1 145 ? 0.788 -4.713 15.520 1.00 86.56 145 LEU A O 1
ATOM 1122 N N . LEU A 1 146 ? 2.549 -5.587 16.599 1.00 75.00 146 LEU A N 1
ATOM 1123 C CA . LEU A 1 146 ? 1.895 -5.720 17.885 1.00 75.00 146 LEU A CA 1
ATOM 1124 C C . LEU A 1 146 ? 2.517 -4.702 18.819 1.00 75.00 146 LEU A C 1
ATOM 1126 O O . LEU A 1 146 ? 3.701 -4.796 19.131 1.00 75.00 146 LEU A O 1
ATOM 1130 N N . SER A 1 147 ? 1.720 -3.751 19.300 1.00 64.56 147 SER A N 1
ATOM 1131 C CA . SER A 1 147 ? 2.151 -2.968 20.450 1.00 64.56 147 SER A CA 1
ATOM 1132 C C . SER A 1 147 ? 2.331 -3.939 21.621 1.00 64.56 147 SER A C 1
ATOM 1134 O O . SER A 1 147 ? 1.372 -4.612 22.021 1.00 64.56 147 SER A O 1
ATOM 1136 N N . GLY A 1 148 ? 3.551 -4.044 22.150 1.00 62.38 148 GLY A N 1
ATOM 1137 C CA . GLY A 1 148 ? 3.787 -4.691 23.441 1.00 62.38 148 GLY A CA 1
ATOM 1138 C C . GLY A 1 148 ? 3.002 -3.989 24.554 1.00 62.38 148 GLY A C 1
ATOM 1139 O O . GLY A 1 148 ? 2.278 -3.025 24.302 1.00 62.38 148 GLY A O 1
ATOM 1140 N N . GLU A 1 149 ? 3.122 -4.471 25.789 1.00 67.88 149 GLU A N 1
ATOM 1141 C CA . GLU A 1 149 ? 2.643 -3.696 26.938 1.00 67.88 149 GLU A CA 1
ATOM 1142 C C . GLU A 1 149 ? 3.560 -2.483 27.184 1.00 67.88 149 GLU A C 1
ATOM 1144 O O . GLU A 1 149 ? 3.568 -1.545 26.390 1.00 67.88 149 GLU A O 1
ATOM 1149 N N . LYS A 1 150 ? 4.352 -2.455 28.259 1.00 59.56 150 LYS A N 1
ATOM 1150 C CA . LYS A 1 150 ? 5.308 -1.365 28.497 1.00 59.56 150 LYS A CA 1
ATOM 1151 C C . LYS A 1 150 ? 6.394 -1.374 27.415 1.00 59.56 150 LYS A C 1
ATOM 1153 O O . LYS A 1 150 ? 7.347 -2.139 27.505 1.00 59.56 150 LYS A O 1
ATOM 1158 N N . SER A 1 151 ? 6.253 -0.524 26.403 1.00 61.06 151 SER A N 1
ATOM 1159 C CA . SER A 1 151 ? 7.340 -0.199 25.480 1.00 61.06 151 SER A CA 1
ATOM 1160 C C . SER A 1 151 ? 8.114 0.989 26.045 1.00 61.06 151 SER A C 1
ATOM 1162 O O . SER A 1 151 ? 7.524 2.035 26.312 1.00 61.06 151 SER A O 1
ATOM 1164 N N . GLY A 1 152 ? 9.418 0.822 26.251 1.00 66.00 152 GLY A N 1
ATOM 1165 C CA . GLY A 1 152 ? 10.326 1.926 26.561 1.00 66.00 152 GLY A CA 1
ATOM 1166 C C . GLY A 1 152 ? 10.732 2.694 25.297 1.00 66.00 152 GLY A C 1
ATOM 1167 O O . GLY A 1 152 ? 10.449 2.233 24.185 1.00 66.00 152 GLY A O 1
ATOM 1168 N N . PRO A 1 153 ? 11.376 3.866 25.442 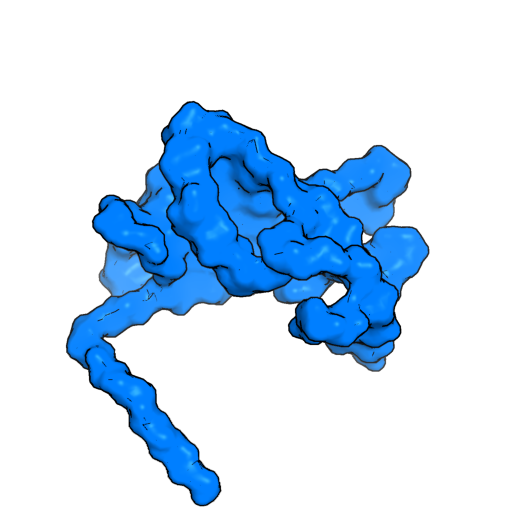1.00 77.56 153 PRO A N 1
ATOM 1169 C CA . PRO A 1 153 ? 12.063 4.511 24.326 1.00 77.56 153 PRO A CA 1
ATOM 1170 C C . PRO A 1 153 ? 13.123 3.569 23.738 1.00 77.56 153 PRO A C 1
ATOM 1172 O O . PRO A 1 153 ? 13.654 2.710 24.440 1.00 77.56 153 PRO A O 1
ATOM 1175 N N . ALA A 1 154 ? 13.431 3.733 22.450 1.00 79.56 154 ALA A N 1
ATOM 1176 C CA . ALA A 1 154 ? 14.551 3.024 21.845 1.00 79.56 154 ALA A CA 1
ATOM 1177 C C . ALA A 1 154 ? 15.851 3.432 22.554 1.00 79.56 154 ALA A C 1
ATOM 1179 O O . ALA A 1 154 ? 16.145 4.622 22.678 1.00 79.56 154 ALA A O 1
ATOM 1180 N N . GLU A 1 155 ? 16.617 2.449 23.014 1.00 83.88 155 GLU A N 1
ATOM 1181 C CA . GLU A 1 155 ? 17.973 2.672 23.502 1.00 83.88 155 GLU A CA 1
ATOM 1182 C C . GLU A 1 155 ? 18.924 2.730 22.304 1.00 83.88 155 GLU A C 1
ATOM 1184 O O . GLU A 1 155 ? 18.738 2.024 21.309 1.00 83.88 155 GLU A O 1
ATOM 1189 N N . ALA A 1 156 ? 19.937 3.592 22.373 1.00 80.62 156 ALA A N 1
ATOM 1190 C CA . ALA A 1 156 ? 20.971 3.611 21.352 1.00 80.62 156 ALA A CA 1
ATOM 1191 C C . ALA A 1 156 ? 21.731 2.278 21.402 1.00 80.62 156 ALA A C 1
ATOM 1193 O O . ALA A 1 156 ? 22.340 1.948 22.419 1.00 80.62 156 ALA A O 1
ATOM 1194 N N . ALA A 1 157 ? 21.717 1.521 20.305 1.00 74.62 157 ALA A N 1
ATOM 1195 C CA . ALA A 1 157 ? 22.706 0.473 20.115 1.00 74.62 157 ALA A CA 1
ATOM 1196 C C . ALA A 1 157 ? 24.060 1.178 19.971 1.00 74.62 157 ALA A C 1
ATOM 1198 O O . ALA A 1 157 ? 24.252 1.945 19.027 1.00 74.62 157 ALA A O 1
ATOM 1199 N N . GLY A 1 158 ? 24.939 1.009 20.960 1.00 68.56 158 GLY A N 1
ATOM 1200 C CA . GLY A 1 158 ? 26.286 1.571 20.920 1.00 68.56 158 GLY A CA 1
ATOM 1201 C C . GLY A 1 158 ? 27.012 1.175 19.633 1.00 68.56 158 GLY A C 1
ATOM 1202 O O . GLY A 1 158 ? 26.796 0.078 19.115 1.00 68.56 158 GLY A O 1
ATOM 1203 N N . SER A 1 159 ? 27.817 2.107 19.123 1.00 57.59 159 SER A N 1
ATOM 1204 C CA . SER A 1 159 ? 28.659 1.958 17.933 1.00 57.59 159 SER A CA 1
ATOM 1205 C C . SER A 1 159 ? 29.703 0.856 18.067 1.00 57.59 159 SER A C 1
ATOM 1207 O O . SER A 1 159 ? 30.257 0.709 19.181 1.00 57.59 159 SER A O 1
#

Radius of gyration: 17.09 Å; Cα contacts (8 Å, |Δi|>4): 294; chains: 1; bounding box: 46×30×51 Å

Mean predicted aligned error: 6.18 Å

Nearest PDB structures (foldseek):
  2in5-assembly1_B  TM=5.963E-01  e=2.766E-02  Escherichia coli K-12
  4x2y-assembly2_B  TM=2.438E-01  e=2.195E+00  Murine norovirus 1